Protein AF-A0ABD1CPT6-F1 (afdb_monomer_lite)

Secondary structure (DSSP, 8-state):
--HHHHHHHHHHHHHHHHHTT-PPPPHHHHHHHHHHHHHHHT--HHHHHHHHTT---S-HHHHHHHHHHHHHHTTTTSTTHHHHHHHHHHHHTT--HHHHTT-HHHHHHHHHHHHHHHHHHHT----

Structure (mmCIF, N/CA/C/O backbone):
data_AF-A0ABD1CPT6-F1
#
_entry.id   AF-A0ABD1CPT6-F1
#
loop_
_atom_site.group_PDB
_atom_site.id
_atom_site.type_symbol
_atom_site.label_atom_id
_atom_site.label_alt_id
_atom_site.label_comp_id
_atom_site.label_asym_id
_atom_site.label_entity_id
_atom_site.label_seq_id
_atom_site.pdbx_PDB_ins_code
_atom_site.Cartn_x
_atom_site.Cartn_y
_atom_site.Cartn_z
_atom_site.occupancy
_atom_site.B_iso_or_equiv
_atom_site.auth_seq_id
_atom_site.auth_comp_id
_atom_site.auth_asym_id
_atom_site.auth_atom_id
_atom_site.pdbx_PDB_model_num
ATOM 1 N N . MET A 1 1 ? 31.876 5.967 -45.429 1.00 48.44 1 MET A N 1
ATOM 2 C CA . MET A 1 1 ? 30.902 6.708 -44.589 1.00 48.44 1 MET A CA 1
ATOM 3 C C . MET A 1 1 ? 29.586 5.934 -44.368 1.00 48.44 1 MET A C 1
ATOM 5 O O . MET A 1 1 ? 28.523 6.530 -44.407 1.00 48.44 1 MET A O 1
ATOM 9 N N . LYS A 1 2 ? 29.618 4.608 -44.139 1.00 46.31 2 LYS A N 1
ATOM 10 C CA . LYS A 1 2 ? 28.403 3.795 -43.876 1.00 46.31 2 LYS A CA 1
ATOM 11 C C . LYS A 1 2 ? 28.421 3.089 -42.510 1.00 46.31 2 LYS A C 1
ATOM 13 O O . LYS A 1 2 ? 27.364 2.786 -41.977 1.00 46.31 2 LYS A O 1
ATOM 18 N N . CYS A 1 3 ? 29.596 2.922 -41.897 1.00 49.09 3 CYS A N 1
ATOM 19 C CA . CYS A 1 3 ? 29.731 2.283 -40.582 1.00 49.09 3 CYS A CA 1
ATOM 20 C C . CYS A 1 3 ? 29.282 3.178 -39.408 1.00 49.09 3 CYS A C 1
ATOM 22 O O . CYS A 1 3 ? 28.875 2.664 -38.373 1.00 49.09 3 CYS A O 1
ATOM 24 N N . TYR A 1 4 ? 29.292 4.506 -39.577 1.00 52.69 4 TYR A N 1
ATOM 25 C CA . TYR A 1 4 ? 28.920 5.455 -38.516 1.00 52.69 4 TYR A CA 1
ATOM 26 C C . TYR A 1 4 ? 27.413 5.488 -38.224 1.00 52.69 4 TYR A C 1
ATOM 28 O O . TYR A 1 4 ? 27.024 5.676 -37.076 1.00 52.69 4 TYR A O 1
ATOM 36 N N . ALA A 1 5 ? 26.563 5.252 -39.229 1.00 53.69 5 ALA A N 1
ATOM 37 C CA . ALA A 1 5 ? 25.109 5.248 -39.048 1.00 53.69 5 ALA A CA 1
ATOM 38 C C . ALA A 1 5 ? 24.634 4.054 -38.201 1.00 53.69 5 ALA A C 1
ATOM 40 O O . ALA A 1 5 ? 23.757 4.202 -37.357 1.00 53.69 5 ALA A O 1
ATOM 41 N N . ILE A 1 6 ? 25.261 2.886 -38.379 1.00 57.00 6 ILE A N 1
ATOM 42 C CA . ILE A 1 6 ? 24.948 1.678 -37.602 1.00 57.00 6 ILE A CA 1
ATOM 43 C C . ILE A 1 6 ? 25.435 1.840 -36.155 1.00 57.00 6 ILE A C 1
ATOM 45 O O . ILE A 1 6 ? 24.694 1.540 -35.225 1.00 57.00 6 ILE A O 1
ATOM 49 N N . ALA A 1 7 ? 26.636 2.392 -35.951 1.00 57.03 7 ALA A N 1
ATOM 50 C CA . ALA A 1 7 ? 27.164 2.657 -34.613 1.00 57.03 7 ALA A CA 1
ATOM 51 C C . ALA A 1 7 ? 26.307 3.666 -33.820 1.00 57.03 7 ALA A C 1
ATOM 53 O O . ALA A 1 7 ? 26.079 3.463 -32.631 1.00 57.03 7 ALA A O 1
ATOM 54 N N . LEU A 1 8 ? 25.777 4.709 -34.473 1.00 56.59 8 LEU A N 1
ATOM 55 C CA . LEU A 1 8 ? 24.884 5.694 -33.847 1.00 56.59 8 LEU A CA 1
ATOM 56 C C . LEU A 1 8 ? 23.516 5.112 -33.468 1.00 56.59 8 LEU A C 1
ATOM 58 O O . LEU A 1 8 ? 22.995 5.441 -32.406 1.00 56.59 8 LEU A O 1
ATOM 62 N N . LEU A 1 9 ? 22.951 4.223 -34.291 1.00 55.38 9 LEU A N 1
ATOM 63 C CA . LEU A 1 9 ? 21.685 3.547 -33.979 1.00 55.38 9 LEU A CA 1
ATOM 64 C C . LEU A 1 9 ? 21.826 2.566 -32.808 1.00 55.38 9 LEU A C 1
ATOM 66 O O . LEU A 1 9 ? 20.918 2.464 -31.986 1.00 55.38 9 LEU A O 1
ATOM 70 N N . ILE A 1 10 ? 22.977 1.895 -32.698 1.00 58.25 10 ILE A N 1
ATOM 71 C CA . ILE A 1 10 ? 23.298 1.027 -31.557 1.00 58.25 10 ILE A CA 1
ATOM 72 C C . ILE A 1 10 ? 23.523 1.865 -30.289 1.00 58.25 10 ILE A C 1
ATOM 74 O O . ILE A 1 10 ? 23.055 1.499 -29.216 1.00 58.25 10 ILE A O 1
ATOM 78 N N . PHE A 1 11 ? 24.178 3.025 -30.389 1.00 54.88 11 PHE A N 1
ATOM 79 C CA . PHE A 1 11 ? 24.337 3.920 -29.239 1.00 54.88 11 PHE A CA 1
ATOM 80 C C . PHE A 1 11 ? 23.000 4.515 -28.772 1.00 54.88 11 PHE A C 1
ATOM 82 O O . PHE A 1 11 ? 22.747 4.578 -27.571 1.00 54.88 11 PHE A O 1
ATOM 89 N N . ALA A 1 12 ? 22.114 4.897 -29.696 1.00 55.59 12 ALA A N 1
ATOM 90 C CA . ALA A 1 12 ? 20.792 5.428 -29.363 1.00 55.59 12 ALA A CA 1
ATOM 91 C C . ALA A 1 12 ? 19.901 4.389 -28.660 1.00 55.59 12 ALA A C 1
ATOM 93 O O . ALA A 1 12 ? 19.218 4.729 -27.694 1.00 55.59 12 ALA A O 1
ATOM 94 N N . SER A 1 13 ? 19.947 3.119 -29.077 1.00 52.38 13 SER A N 1
ATOM 95 C CA . SER A 1 13 ? 19.185 2.051 -28.417 1.00 52.38 13 SER A CA 1
ATOM 96 C C . SER A 1 13 ? 19.725 1.713 -27.022 1.00 52.38 13 SER A C 1
ATOM 98 O O . SER A 1 13 ? 18.934 1.478 -26.108 1.00 52.38 13 SER A O 1
ATOM 100 N N . ILE A 1 14 ? 21.045 1.783 -26.811 1.00 53.47 14 ILE A N 1
ATOM 101 C CA . ILE A 1 14 ? 21.664 1.619 -25.483 1.00 53.47 14 ILE A CA 1
ATOM 102 C C . ILE A 1 14 ? 21.277 2.774 -24.538 1.00 53.47 14 ILE A C 1
ATOM 104 O O . ILE A 1 14 ? 21.013 2.549 -23.353 1.00 53.47 14 ILE A O 1
ATOM 108 N N . ILE A 1 15 ? 21.168 4.006 -25.048 1.00 51.47 15 ILE A N 1
ATOM 109 C CA . ILE A 1 15 ? 20.715 5.163 -24.257 1.00 51.47 15 ILE A CA 1
ATOM 110 C C . ILE A 1 15 ? 19.239 4.998 -23.853 1.00 51.47 15 ILE A C 1
ATOM 112 O O . ILE A 1 15 ? 18.888 5.245 -22.700 1.00 51.47 15 ILE A O 1
ATOM 116 N N . SER A 1 16 ? 18.376 4.495 -24.743 1.00 48.72 16 SER A N 1
ATOM 117 C CA . SER A 1 16 ? 16.974 4.199 -24.400 1.00 48.72 16 SER A CA 1
ATOM 118 C C . SER A 1 16 ? 16.822 3.086 -23.354 1.00 48.72 16 SER A C 1
ATOM 120 O O . SER A 1 16 ? 15.920 3.157 -22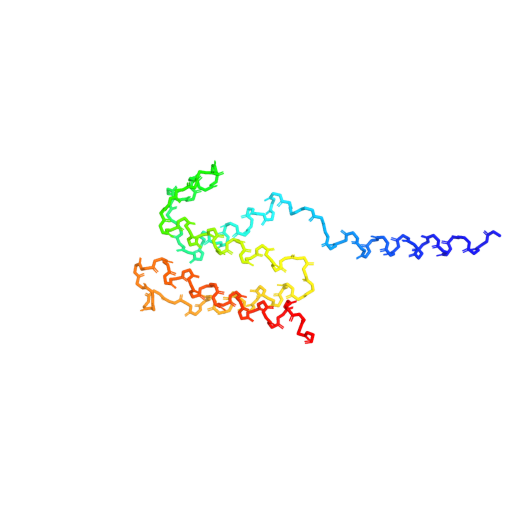.522 1.00 48.72 16 SER A O 1
ATOM 122 N N . LEU A 1 17 ? 17.712 2.088 -23.349 1.00 45.12 17 LEU A N 1
ATOM 123 C CA . LEU A 1 17 ? 17.704 0.986 -22.374 1.00 45.12 17 LEU A CA 1
ATOM 124 C C . LEU A 1 17 ? 18.209 1.392 -20.981 1.00 45.12 17 LEU A C 1
ATOM 126 O O . LEU A 1 17 ? 17.804 0.798 -19.986 1.00 45.12 17 LEU A O 1
ATOM 130 N N . THR A 1 18 ? 19.064 2.412 -20.889 1.00 47.12 18 THR A N 1
ATOM 131 C CA . THR A 1 18 ? 19.644 2.867 -19.612 1.00 47.12 18 THR A CA 1
ATOM 132 C C . THR A 1 18 ? 18.860 4.008 -18.956 1.00 47.12 18 THR A C 1
ATOM 134 O O . THR A 1 18 ? 18.856 4.103 -17.730 1.00 47.12 18 THR A O 1
ATOM 137 N N . LEU A 1 19 ? 18.125 4.828 -19.722 1.00 41.97 19 LEU A N 1
ATOM 138 C CA . LEU A 1 19 ? 17.278 5.898 -19.164 1.00 41.97 19 LEU A CA 1
ATOM 139 C C . LEU A 1 19 ? 15.920 5.423 -18.621 1.00 41.97 19 LEU A C 1
ATOM 141 O O . LEU A 1 19 ? 15.289 6.148 -17.854 1.00 41.97 19 LEU A O 1
ATOM 145 N N . GLY A 1 20 ? 15.460 4.221 -18.982 1.00 44.12 20 GLY A N 1
ATOM 146 C CA . GLY A 1 20 ? 14.189 3.675 -18.485 1.00 44.12 20 GLY A CA 1
ATOM 147 C C . GLY A 1 20 ? 14.198 3.303 -16.995 1.00 44.12 20 GLY A C 1
ATOM 148 O O . GLY A 1 20 ? 13.137 3.165 -16.393 1.00 44.12 20 GLY A O 1
ATOM 149 N N . ALA A 1 21 ? 15.380 3.169 -16.385 1.00 45.25 21 ALA A N 1
ATOM 150 C CA . ALA A 1 21 ? 15.542 2.636 -15.032 1.00 45.25 21 ALA A CA 1
ATOM 151 C C . ALA A 1 21 ? 15.583 3.699 -13.913 1.00 45.25 21 ALA A C 1
ATOM 153 O O . ALA A 1 21 ? 15.652 3.334 -12.740 1.00 45.25 21 ALA A O 1
ATOM 154 N N . SER A 1 22 ? 15.569 4.999 -14.232 1.00 48.25 22 SER A N 1
ATOM 155 C CA . SER A 1 22 ? 15.878 6.041 -13.234 1.00 48.25 22 SER A CA 1
ATOM 156 C C . SER A 1 22 ? 15.131 7.368 -13.385 1.00 48.25 22 SER A C 1
ATOM 158 O O . SER A 1 22 ? 15.496 8.341 -12.722 1.00 48.25 22 SER A O 1
ATOM 160 N N . LEU A 1 23 ? 14.072 7.443 -14.201 1.00 45.81 23 LEU A N 1
ATOM 161 C CA . LEU A 1 23 ? 13.257 8.659 -14.241 1.00 45.81 23 LEU A CA 1
ATOM 162 C C . LEU A 1 23 ? 12.631 8.922 -12.857 1.00 45.81 23 LEU A C 1
ATOM 164 O O . LEU A 1 23 ? 12.049 8.001 -12.271 1.00 45.81 23 LEU A O 1
ATOM 168 N N . PRO A 1 24 ? 12.734 10.157 -12.321 1.00 53.91 24 PRO A N 1
ATOM 169 C CA . PRO A 1 24 ? 12.037 10.519 -11.099 1.00 53.91 24 PRO A CA 1
ATOM 170 C C . PRO A 1 24 ? 10.548 10.229 -11.282 1.00 53.91 24 PRO A C 1
ATOM 172 O O . PRO A 1 24 ? 9.953 10.556 -12.310 1.00 53.91 24 PRO A O 1
ATOM 175 N N . ARG A 1 25 ? 9.971 9.549 -10.290 1.00 62.97 25 ARG A N 1
ATOM 176 C CA . ARG A 1 25 ? 8.573 9.122 -10.297 1.00 62.97 25 ARG A CA 1
ATOM 177 C C . ARG A 1 25 ? 7.671 10.319 -10.613 1.00 62.97 25 ARG A C 1
ATOM 179 O O . ARG A 1 25 ? 7.815 11.366 -9.986 1.00 62.97 25 ARG A O 1
ATOM 186 N N . SER A 1 26 ? 6.747 10.160 -11.559 1.00 65.75 26 SER A N 1
ATOM 187 C CA . SER A 1 26 ? 5.799 11.231 -11.877 1.00 65.75 26 SER A CA 1
ATOM 188 C C . SER A 1 26 ? 4.818 11.444 -10.717 1.00 65.75 26 SER A C 1
ATOM 190 O O . SER A 1 26 ? 4.529 10.514 -9.960 1.00 65.75 26 SER A O 1
ATOM 192 N N . GLU A 1 27 ? 4.282 12.656 -10.566 1.00 66.25 27 GLU A N 1
ATOM 193 C CA . GLU A 1 27 ? 3.215 12.938 -9.587 1.00 66.25 27 GLU A CA 1
ATOM 194 C C . GLU A 1 27 ? 2.013 11.989 -9.783 1.00 66.25 27 GLU A C 1
ATOM 196 O O . GLU A 1 27 ? 1.501 11.422 -8.817 1.00 66.25 27 GLU A O 1
ATOM 201 N N . ASP A 1 28 ? 1.659 11.674 -11.033 1.00 71.88 28 ASP A N 1
ATOM 202 C CA . ASP A 1 28 ? 0.604 10.707 -11.376 1.00 71.88 28 ASP A CA 1
ATOM 203 C C . ASP A 1 28 ? 0.843 9.308 -10.787 1.00 71.88 28 ASP A C 1
ATOM 205 O O . ASP A 1 28 ? -0.097 8.578 -10.453 1.00 71.88 28 ASP A O 1
ATOM 209 N N . ASP A 1 29 ? 2.104 8.907 -10.641 1.00 66.06 29 ASP A N 1
ATOM 210 C CA . ASP A 1 29 ? 2.458 7.606 -10.087 1.00 66.06 29 ASP A CA 1
ATOM 211 C C . ASP A 1 29 ? 2.315 7.557 -8.569 1.00 66.06 29 ASP A C 1
ATOM 213 O O . ASP A 1 29 ? 1.955 6.508 -8.028 1.00 66.06 29 ASP A O 1
ATOM 217 N N . TRP A 1 30 ? 2.594 8.667 -7.886 1.00 68.00 30 TRP A N 1
ATOM 218 C CA . TRP A 1 30 ? 2.335 8.800 -6.455 1.00 68.00 30 TRP A CA 1
ATOM 219 C C . TRP A 1 30 ? 0.838 8.833 -6.175 1.00 68.00 30 TRP A C 1
ATOM 221 O O . TRP A 1 30 ? 0.382 8.122 -5.282 1.00 68.00 30 TRP A O 1
ATOM 231 N N . VAL A 1 31 ? 0.058 9.538 -7.000 1.00 78.44 31 VAL A N 1
ATOM 232 C CA . VAL 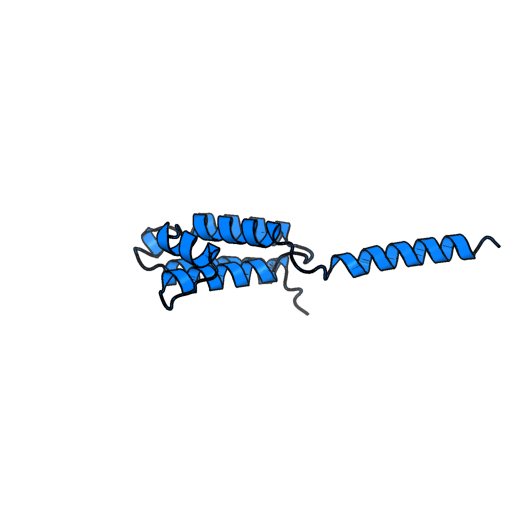A 1 31 ? -1.411 9.554 -6.913 1.00 78.44 31 VAL A CA 1
ATOM 233 C C . VAL A 1 31 ? -1.992 8.141 -7.028 1.00 78.44 31 VAL A C 1
ATOM 235 O O . VAL A 1 31 ? -2.877 7.772 -6.253 1.00 78.44 31 VAL A O 1
ATOM 238 N N . LYS A 1 32 ? -1.481 7.316 -7.952 1.00 75.75 32 LYS A N 1
ATOM 239 C CA . LYS A 1 32 ? -1.938 5.924 -8.121 1.00 75.75 32 LYS A CA 1
ATOM 240 C C . LYS A 1 32 ? -1.610 5.048 -6.913 1.00 75.75 32 LYS A C 1
ATOM 242 O O . LYS A 1 32 ? -2.507 4.369 -6.419 1.00 75.75 32 LYS A O 1
ATOM 247 N N . ILE A 1 33 ? -0.366 5.070 -6.420 1.00 74.44 33 ILE A N 1
ATOM 248 C CA . ILE A 1 33 ? 0.001 4.305 -5.213 1.00 74.44 33 ILE A CA 1
ATOM 249 C C . ILE A 1 33 ? -0.864 4.734 -4.038 1.00 74.44 33 ILE A C 1
ATOM 251 O O . ILE A 1 33 ? -1.450 3.886 -3.369 1.00 74.44 33 ILE A O 1
ATOM 255 N N . ARG A 1 34 ? -0.939 6.042 -3.798 1.00 81.38 34 ARG A N 1
ATOM 256 C CA . ARG A 1 34 ? -1.647 6.620 -2.664 1.00 81.38 34 ARG A CA 1
ATOM 257 C C . ARG A 1 34 ? -3.118 6.232 -2.685 1.00 81.38 34 ARG A C 1
ATOM 259 O O . ARG A 1 34 ? -3.629 5.717 -1.697 1.00 81.38 34 ARG A O 1
ATOM 266 N N . ARG A 1 35 ? -3.778 6.338 -3.843 1.00 82.12 35 ARG A N 1
ATOM 267 C CA . ARG A 1 35 ? -5.171 5.895 -4.017 1.00 82.12 35 ARG A CA 1
ATOM 268 C C . ARG A 1 35 ? -5.346 4.401 -3.728 1.00 82.12 35 ARG A C 1
ATOM 270 O O . ARG A 1 35 ? -6.309 4.021 -3.063 1.00 82.12 35 ARG A O 1
ATOM 277 N N . THR A 1 36 ? -4.422 3.557 -4.182 1.00 75.94 36 THR A N 1
ATOM 278 C CA . THR A 1 36 ? -4.433 2.122 -3.864 1.00 75.94 36 THR A CA 1
ATOM 279 C C . THR A 1 36 ? -4.282 1.880 -2.360 1.00 75.94 36 THR A C 1
ATOM 281 O O . THR A 1 36 ? -5.044 1.099 -1.789 1.00 75.94 36 THR A O 1
ATOM 284 N N . CYS A 1 37 ? -3.365 2.589 -1.697 1.00 80.12 37 CYS A N 1
ATOM 285 C CA . CYS A 1 37 ? -3.150 2.468 -0.257 1.00 80.12 37 CYS A CA 1
ATOM 286 C C . CYS A 1 37 ? -4.364 2.958 0.548 1.00 80.12 37 CYS A C 1
ATOM 288 O O . CYS A 1 37 ? -4.791 2.259 1.465 1.00 80.12 37 CYS A O 1
ATOM 290 N N . TYR A 1 38 ? -4.997 4.071 0.158 1.00 85.12 38 TYR A N 1
ATOM 291 C CA . TYR A 1 38 ? -6.244 4.559 0.761 1.00 85.12 38 TYR A CA 1
ATOM 292 C C . TYR A 1 38 ? -7.358 3.515 0.730 1.00 85.12 38 TYR A C 1
ATOM 294 O O . TYR A 1 38 ? -8.021 3.282 1.742 1.00 85.12 38 TYR A O 1
ATOM 302 N N . ASN A 1 39 ? -7.558 2.874 -0.421 1.00 81.19 39 ASN A N 1
ATOM 303 C CA . ASN A 1 39 ? -8.612 1.881 -0.593 1.00 81.19 39 ASN A CA 1
ATOM 304 C C . ASN A 1 39 ? -8.330 0.618 0.224 1.00 81.19 39 ASN A C 1
ATOM 306 O O . ASN A 1 39 ? -9.216 0.123 0.921 1.00 81.19 39 ASN A O 1
ATOM 310 N N . LEU A 1 40 ? -7.091 0.125 0.175 1.00 68.81 40 LEU A N 1
ATOM 311 C CA . LEU A 1 40 ? -6.706 -1.106 0.860 1.00 68.81 40 LEU A CA 1
ATOM 312 C C . LEU A 1 40 ? -6.704 -0.930 2.375 1.00 68.81 40 LEU A C 1
ATOM 314 O O . LEU A 1 40 ? -7.267 -1.764 3.080 1.00 68.81 40 LEU A O 1
ATOM 318 N N . LEU A 1 41 ? -6.161 0.176 2.890 1.00 76.00 41 LEU A N 1
ATOM 319 C CA . LEU A 1 41 ? -6.167 0.467 4.324 1.00 76.00 41 LEU A CA 1
ATOM 320 C C . LEU A 1 41 ? -7.536 0.919 4.831 1.00 76.00 41 LEU A C 1
ATOM 322 O O . LEU A 1 41 ? -7.798 0.750 6.018 1.00 76.00 41 LEU A O 1
ATOM 326 N N . ARG A 1 42 ? -8.450 1.323 3.937 1.00 80.38 42 ARG A N 1
ATOM 327 C CA . ARG A 1 42 ? -9.703 2.018 4.273 1.00 80.38 42 ARG A CA 1
ATOM 328 C C . ARG A 1 42 ? -9.422 3.294 5.066 1.00 80.38 42 ARG A C 1
ATOM 330 O O . ARG A 1 42 ? -10.089 3.552 6.057 1.00 80.38 42 ARG A O 1
ATOM 337 N N . ALA A 1 43 ? -8.445 4.069 4.593 1.00 81.50 43 ALA A N 1
ATOM 338 C CA . ALA A 1 43 ? -8.026 5.289 5.268 1.00 81.50 43 ALA A CA 1
ATOM 339 C C . ALA A 1 43 ? -9.220 6.240 5.462 1.00 81.50 43 ALA A C 1
ATOM 341 O O . ALA A 1 43 ? -10.011 6.403 4.519 1.00 81.50 43 ALA A O 1
ATOM 342 N N . SER A 1 44 ? -9.340 6.856 6.633 1.00 87.06 44 SER A N 1
ATOM 343 C CA . SER A 1 44 ? -10.368 7.848 6.953 1.00 87.06 44 SER A CA 1
ATOM 344 C C . SER A 1 44 ? -10.285 9.073 6.027 1.00 87.06 44 SER A C 1
ATOM 346 O O . SER A 1 44 ? -9.199 9.410 5.540 1.00 87.06 44 SER A O 1
ATOM 348 N N . PRO A 1 45 ? -11.410 9.753 5.725 1.00 88.44 45 PRO A N 1
ATOM 349 C CA . PRO A 1 45 ? -11.390 10.979 4.930 1.00 88.44 45 PRO A CA 1
ATOM 350 C C . PRO A 1 45 ? -10.454 12.039 5.515 1.00 88.44 45 PRO A C 1
ATOM 352 O O . PRO A 1 45 ? -9.738 12.686 4.752 1.00 88.44 45 PRO A O 1
ATOM 355 N N . GLU A 1 46 ? -10.397 12.167 6.847 1.00 88.12 46 GLU A N 1
ATOM 356 C CA . GLU A 1 46 ? -9.517 13.137 7.496 1.00 88.12 46 GLU A CA 1
ATOM 357 C C . GLU A 1 46 ? -8.033 12.815 7.263 1.00 88.12 46 GLU A C 1
ATOM 359 O O . GLU A 1 46 ? -7.261 13.721 6.945 1.00 88.12 46 GLU A O 1
ATOM 364 N N . VAL A 1 47 ? -7.619 11.544 7.364 1.00 86.25 47 VAL A N 1
ATOM 365 C CA . VAL A 1 47 ? -6.228 11.143 7.073 1.00 86.25 47 VAL A CA 1
ATOM 366 C C . VAL A 1 47 ? -5.890 11.347 5.599 1.00 86.25 47 VAL A C 1
ATOM 368 O O . VAL A 1 47 ? -4.815 11.861 5.291 1.00 86.25 47 VAL A O 1
ATOM 371 N N . ARG A 1 48 ? -6.808 11.016 4.679 1.00 88.69 48 ARG A N 1
ATOM 372 C CA . ARG A 1 48 ? -6.603 11.248 3.236 1.00 88.69 48 ARG A CA 1
ATOM 373 C C . ARG A 1 48 ? -6.349 12.721 2.938 1.00 88.69 48 ARG A C 1
ATOM 375 O O . ARG A 1 48 ? -5.384 13.062 2.262 1.00 88.69 48 ARG A O 1
ATOM 382 N N . GLU A 1 49 ? -7.198 13.596 3.468 1.00 89.12 49 GLU A N 1
ATOM 383 C CA . GLU A 1 49 ? -7.099 15.034 3.236 1.00 89.12 49 GLU A CA 1
ATOM 384 C C . GLU A 1 49 ? -5.801 15.616 3.819 1.00 89.12 49 GLU A C 1
ATOM 386 O O . GLU A 1 49 ? -5.133 16.429 3.175 1.00 89.12 49 GLU A O 1
ATOM 391 N N . ARG A 1 50 ? -5.403 15.180 5.023 1.00 85.94 50 ARG A N 1
ATOM 392 C CA . ARG A 1 50 ? -4.134 15.594 5.643 1.00 85.94 50 ARG A CA 1
ATOM 393 C C . ARG A 1 50 ? -2.925 15.147 4.821 1.00 85.94 50 ARG A C 1
ATOM 395 O O . ARG A 1 50 ? -2.072 15.976 4.495 1.00 85.94 50 ARG A O 1
ATOM 402 N N . VAL A 1 51 ? -2.878 13.881 4.412 1.00 83.00 51 VAL A N 1
ATOM 403 C CA . VAL A 1 51 ? -1.767 13.335 3.618 1.00 83.00 51 VAL A CA 1
ATOM 404 C C . VAL A 1 51 ? -1.697 13.950 2.220 1.00 83.00 51 VAL A C 1
ATOM 406 O O . VAL A 1 51 ? -0.602 14.260 1.748 1.00 83.00 51 VAL A O 1
ATOM 409 N N . ASP A 1 52 ? -2.833 14.237 1.580 1.00 83.56 52 ASP A N 1
ATOM 410 C CA . ASP A 1 52 ? -2.861 14.959 0.301 1.00 83.56 52 ASP A CA 1
ATOM 411 C C . ASP A 1 52 ? -2.296 16.383 0.429 1.00 83.56 52 ASP A C 1
ATOM 413 O O . ASP A 1 52 ? -1.609 16.863 -0.477 1.00 83.56 52 ASP A O 1
ATOM 417 N N . ARG A 1 53 ? -2.478 17.021 1.593 1.00 85.69 53 ARG A N 1
ATOM 418 C CA . ARG A 1 53 ? -1.829 18.291 1.962 1.00 85.69 53 ARG A CA 1
ATOM 419 C C . ARG A 1 53 ? -0.379 18.148 2.436 1.00 85.69 53 ARG A C 1
ATOM 421 O O . ARG A 1 53 ? 0.224 19.152 2.812 1.00 85.69 53 ARG A O 1
ATOM 428 N N . LYS A 1 54 ? 0.196 16.940 2.421 1.00 80.81 54 LYS A N 1
ATOM 429 C CA . LYS A 1 54 ? 1.533 16.623 2.964 1.00 80.81 54 LYS A CA 1
ATOM 430 C C . LYS A 1 54 ? 1.668 16.967 4.457 1.00 80.81 54 LYS A C 1
ATOM 432 O O . LYS A 1 54 ? 2.759 17.281 4.927 1.00 80.81 54 LYS A O 1
ATOM 437 N N . GLN A 1 55 ? 0.557 16.927 5.190 1.00 82.56 55 GLN A N 1
ATOM 438 C CA . GLN A 1 55 ? 0.505 17.112 6.636 1.00 82.56 55 GLN A CA 1
ATOM 439 C C . GLN A 1 55 ? 0.461 15.732 7.285 1.00 82.56 55 GLN A C 1
ATOM 441 O O . GLN A 1 55 ? -0.568 15.063 7.263 1.00 82.56 55 GLN A O 1
ATOM 446 N N . TYR A 1 56 ? 1.597 15.301 7.821 1.00 79.62 56 TYR A N 1
ATOM 447 C CA . TYR A 1 56 ? 1.730 14.008 8.484 1.00 79.62 56 TYR A CA 1
ATOM 448 C C . TYR A 1 56 ? 1.699 14.223 9.995 1.00 79.62 56 TYR A C 1
ATOM 450 O O . TYR A 1 56 ? 2.477 15.019 10.520 1.00 79.62 56 TYR A O 1
ATOM 458 N N . ASP A 1 57 ? 0.783 13.543 10.670 1.00 80.25 57 ASP A N 1
ATOM 459 C CA . ASP A 1 57 ? 0.731 13.448 12.125 1.00 80.25 57 ASP A CA 1
ATOM 460 C C . ASP A 1 57 ? 1.329 12.113 12.596 1.00 80.25 57 ASP A C 1
ATOM 462 O O . ASP A 1 57 ? 1.672 11.244 11.792 1.00 80.25 57 ASP A O 1
ATOM 466 N N . ASP A 1 58 ? 1.471 11.971 13.912 1.00 80.56 58 ASP A N 1
ATOM 467 C CA . ASP A 1 58 ? 2.005 10.766 14.563 1.00 80.56 58 ASP A CA 1
ATOM 468 C C . ASP A 1 58 ? 0.906 9.709 14.802 1.00 80.56 58 ASP A C 1
ATOM 470 O O . ASP A 1 58 ? 1.050 8.801 15.622 1.00 80.56 58 ASP A O 1
ATOM 474 N N . GLU A 1 59 ? -0.231 9.834 14.105 1.00 80.62 59 GLU A N 1
ATOM 475 C CA . GLU A 1 59 ? -1.347 8.907 14.252 1.00 80.62 59 GLU A CA 1
ATOM 476 C C . GLU A 1 59 ? -0.982 7.535 13.659 1.00 80.62 59 GLU A C 1
ATOM 478 O O . GLU A 1 59 ? -0.387 7.447 12.573 1.00 80.62 59 GLU A O 1
ATOM 483 N N . PRO A 1 60 ? -1.390 6.429 14.308 1.00 78.94 60 PRO A N 1
ATOM 484 C CA . PRO A 1 60 ? -1.124 5.080 13.818 1.00 78.94 60 PRO A CA 1
ATOM 485 C C . PRO A 1 60 ? -1.562 4.866 12.363 1.00 78.94 60 PRO A C 1
ATOM 487 O O . PRO A 1 60 ? -0.859 4.217 11.588 1.00 78.94 60 PRO A O 1
ATOM 490 N N . GLU A 1 61 ? -2.698 5.445 11.969 1.00 80.88 61 GLU A N 1
ATOM 491 C CA . GLU A 1 61 ? -3.242 5.344 10.614 1.00 80.88 61 GLU A CA 1
ATOM 492 C C . GLU A 1 61 ? -2.320 6.001 9.566 1.00 80.88 61 GLU A C 1
ATOM 494 O O . GLU A 1 61 ? -2.052 5.410 8.512 1.00 80.88 61 GLU A O 1
ATOM 499 N N . THR A 1 62 ? -1.746 7.164 9.884 1.00 80.62 62 THR A N 1
ATOM 500 C CA . THR A 1 62 ? -0.791 7.880 9.025 1.00 80.62 62 THR A CA 1
ATOM 501 C C . THR A 1 62 ? 0.504 7.090 8.862 1.00 80.62 62 THR A C 1
ATOM 503 O O . THR A 1 62 ? 0.966 6.877 7.739 1.00 80.62 62 THR A O 1
ATOM 506 N N . HIS A 1 63 ? 1.058 6.542 9.947 1.00 77.44 63 HIS A N 1
ATOM 507 C CA . HIS A 1 63 ? 2.238 5.671 9.871 1.00 77.44 63 HIS A CA 1
ATOM 508 C C . HIS A 1 63 ? 2.023 4.449 8.979 1.00 77.44 63 HIS A C 1
ATOM 510 O O . HIS A 1 63 ? 2.896 4.058 8.195 1.00 77.44 63 HIS A O 1
ATOM 516 N N . CYS A 1 64 ? 0.848 3.842 9.100 1.00 77.44 64 CYS A N 1
ATOM 517 C CA . CYS A 1 64 ? 0.459 2.668 8.340 1.00 77.44 64 CYS A CA 1
ATOM 518 C C . CYS A 1 64 ? 0.395 2.933 6.841 1.00 77.44 64 CYS A C 1
ATOM 520 O O . CYS A 1 64 ? 0.865 2.109 6.049 1.00 77.44 64 CYS A O 1
ATOM 522 N N . LEU A 1 65 ? -0.171 4.079 6.474 1.00 80.69 65 LEU A N 1
ATOM 523 C CA . LEU A 1 65 ? -0.297 4.534 5.102 1.00 80.69 65 LEU A CA 1
ATOM 524 C C . LEU A 1 65 ? 1.072 4.822 4.480 1.00 80.69 65 LEU A C 1
ATOM 526 O O . LEU A 1 65 ? 1.403 4.248 3.442 1.00 80.69 65 LEU A O 1
ATOM 530 N N . ILE A 1 66 ? 1.914 5.606 5.157 1.00 78.75 66 ILE A N 1
ATOM 531 C CA . ILE A 1 66 ? 3.249 5.967 4.658 1.00 78.75 66 ILE A CA 1
ATOM 532 C C . ILE A 1 66 ? 4.137 4.735 4.473 1.00 78.75 66 ILE A C 1
ATOM 534 O O . ILE A 1 66 ? 4.839 4.616 3.466 1.00 78.75 66 ILE A O 1
ATOM 538 N N . ARG A 1 67 ? 4.073 3.767 5.396 1.00 79.12 67 ARG A N 1
ATOM 539 C CA . ARG A 1 67 ? 4.825 2.509 5.277 1.00 79.12 67 ARG A CA 1
ATOM 540 C C . ARG A 1 67 ? 4.411 1.706 4.041 1.00 79.12 67 ARG A C 1
ATOM 542 O O . ARG A 1 67 ? 5.268 1.130 3.369 1.00 79.12 67 ARG A O 1
ATOM 549 N N . MET A 1 68 ? 3.117 1.667 3.734 1.00 77.00 68 MET A N 1
ATOM 550 C CA . MET A 1 68 ? 2.604 0.970 2.558 1.00 77.00 68 MET A CA 1
ATOM 551 C C . MET A 1 68 ? 3.004 1.680 1.257 1.00 77.00 68 MET A C 1
ATOM 553 O O . MET A 1 68 ? 3.483 1.021 0.329 1.00 77.00 68 MET A O 1
ATOM 557 N N . GLU A 1 69 ? 2.878 3.010 1.207 1.00 79.31 69 GLU A N 1
ATOM 558 C CA . GLU A 1 69 ? 3.290 3.814 0.051 1.00 79.31 69 GLU A CA 1
ATOM 559 C C . GLU A 1 69 ? 4.784 3.651 -0.242 1.00 79.31 69 GLU A C 1
ATOM 561 O O . GLU A 1 69 ? 5.168 3.427 -1.391 1.00 79.31 69 GLU A O 1
ATOM 566 N N . ALA A 1 70 ? 5.623 3.671 0.798 1.00 73.06 70 ALA A N 1
ATOM 567 C CA . ALA A 1 70 ? 7.059 3.448 0.677 1.00 73.06 70 ALA A CA 1
ATOM 568 C C . ALA A 1 70 ? 7.385 2.051 0.120 1.00 73.06 70 ALA A C 1
ATOM 570 O O . ALA A 1 70 ? 8.229 1.919 -0.767 1.00 73.06 70 ALA A O 1
ATOM 571 N N . ALA A 1 71 ? 6.691 1.002 0.577 1.00 70.38 71 ALA A N 1
ATOM 572 C CA . ALA A 1 71 ? 6.903 -0.356 0.077 1.00 70.38 71 ALA A CA 1
ATOM 573 C C . ALA A 1 71 ? 6.508 -0.500 -1.406 1.00 70.38 71 ALA A C 1
ATOM 575 O O . ALA A 1 71 ? 7.261 -1.073 -2.194 1.00 70.38 71 ALA A O 1
ATOM 576 N N . ALA A 1 72 ? 5.363 0.063 -1.806 1.00 68.44 72 ALA A N 1
ATOM 577 C CA . ALA A 1 72 ? 4.919 0.078 -3.201 1.00 68.44 72 ALA A CA 1
ATOM 578 C C . ALA A 1 72 ? 5.826 0.946 -4.092 1.00 68.44 72 ALA A C 1
ATOM 580 O O . ALA A 1 72 ? 6.016 0.666 -5.282 1.00 68.44 72 ALA A O 1
ATOM 581 N N . ALA A 1 73 ? 6.427 1.993 -3.521 1.00 69.19 73 ALA A N 1
ATOM 582 C CA . ALA A 1 73 ? 7.358 2.842 -4.240 1.00 69.19 73 ALA A CA 1
ATOM 583 C C . ALA A 1 73 ? 8.618 2.079 -4.679 1.00 69.19 73 ALA A C 1
ATOM 585 O O . ALA A 1 73 ? 9.038 2.252 -5.824 1.00 69.19 73 ALA A O 1
ATOM 586 N N . LEU A 1 74 ? 9.151 1.191 -3.829 1.00 67.81 74 LEU A N 1
ATOM 587 C CA . LEU A 1 74 ? 10.387 0.421 -4.056 1.00 67.81 74 LEU A CA 1
ATOM 588 C C . LEU A 1 74 ? 10.307 -0.642 -5.167 1.00 67.81 74 LEU A C 1
ATOM 590 O O . LEU A 1 74 ? 11.345 -1.153 -5.604 1.00 67.81 74 LEU A O 1
ATOM 594 N N . ALA A 1 75 ? 9.101 -1.019 -5.593 1.00 64.75 75 ALA A N 1
ATOM 595 C CA . ALA A 1 75 ? 8.893 -2.080 -6.577 1.00 64.75 75 ALA A CA 1
ATOM 596 C C . ALA A 1 75 ? 8.753 -1.567 -8.022 1.00 64.75 75 ALA A C 1
ATOM 598 O O . ALA A 1 75 ? 9.065 -2.296 -8.960 1.00 64.75 75 ALA A O 1
ATOM 599 N N . LYS A 1 76 ? 8.284 -0.329 -8.226 1.00 63.84 76 LYS A N 1
ATOM 600 C CA . LYS A 1 76 ? 7.946 0.190 -9.563 1.00 63.84 76 LYS A CA 1
ATOM 601 C C . LYS A 1 76 ? 9.187 0.509 -10.401 1.00 63.84 76 LYS A C 1
ATOM 603 O O . LYS A 1 76 ? 10.144 1.078 -9.890 1.00 63.84 76 LYS A O 1
ATOM 608 N N . GLY A 1 77 ? 9.127 0.191 -11.697 1.00 62.84 77 GLY A N 1
ATOM 609 C CA . GLY A 1 77 ? 10.215 0.424 -12.658 1.00 62.84 77 GLY A CA 1
ATOM 610 C C . GLY A 1 77 ? 11.272 -0.681 -12.671 1.00 62.84 77 GLY A C 1
ATOM 611 O O . GLY A 1 77 ? 12.227 -0.608 -13.435 1.00 62.84 77 GLY A O 1
ATOM 612 N N . LYS A 1 78 ? 11.095 -1.711 -11.841 1.00 67.75 78 LYS A N 1
ATOM 613 C CA . LYS A 1 78 ? 11.917 -2.916 -11.857 1.00 67.75 78 LYS A CA 1
ATOM 614 C C . LYS A 1 78 ? 11.259 -3.979 -12.733 1.00 67.75 78 LYS A C 1
ATOM 616 O O . LYS A 1 78 ? 10.031 -4.095 -12.742 1.00 67.75 78 LYS A O 1
ATOM 621 N N . ASP A 1 79 ? 12.079 -4.763 -13.427 1.00 74.00 79 ASP A N 1
ATOM 622 C CA . ASP A 1 79 ? 11.625 -5.996 -14.076 1.00 74.00 79 ASP A CA 1
ATOM 623 C C . ASP A 1 79 ? 10.852 -6.844 -13.056 1.00 74.00 79 ASP A C 1
ATOM 625 O O . ASP A 1 79 ? 11.307 -7.000 -11.920 1.00 74.00 79 ASP A O 1
ATOM 629 N N . GLY A 1 80 ? 9.688 -7.368 -13.448 1.00 75.69 80 GLY A N 1
ATOM 630 C CA . GLY A 1 80 ? 8.823 -8.154 -12.564 1.00 75.69 80 GLY A CA 1
ATOM 631 C C . GLY A 1 80 ? 7.780 -7.349 -11.774 1.00 75.69 80 GLY A C 1
ATOM 632 O O . GLY A 1 80 ? 7.146 -7.887 -10.865 1.00 75.69 80 GLY A O 1
ATOM 633 N N . PHE A 1 81 ? 7.606 -6.050 -12.062 1.00 77.12 81 PHE A N 1
ATOM 634 C CA . PHE A 1 81 ? 6.639 -5.201 -11.351 1.00 77.12 81 PHE A CA 1
ATOM 635 C C . PHE A 1 81 ? 5.182 -5.643 -11.511 1.00 77.12 81 PHE A C 1
ATOM 637 O O . PHE A 1 81 ? 4.431 -5.593 -10.538 1.00 77.12 81 PHE A O 1
ATOM 644 N N . GLU A 1 82 ? 4.763 -6.072 -12.700 1.00 77.12 82 GLU A N 1
ATOM 645 C CA . GLU A 1 82 ? 3.375 -6.499 -12.907 1.00 77.12 82 GLU A CA 1
ATOM 646 C C . GLU A 1 82 ? 3.078 -7.803 -12.155 1.00 77.12 82 GLU A C 1
ATOM 648 O O . GLU A 1 82 ? 2.025 -7.940 -11.534 1.00 77.12 82 GLU A O 1
ATOM 653 N N . GLU A 1 83 ? 4.043 -8.718 -12.099 1.00 82.12 83 GLU A N 1
ATOM 654 C CA . GLU A 1 83 ? 3.977 -9.947 -11.316 1.00 82.12 83 GLU A CA 1
ATOM 655 C C . GLU A 1 83 ? 4.004 -9.657 -9.813 1.00 82.12 83 GLU A C 1
ATOM 657 O O . GLU A 1 83 ? 3.232 -10.245 -9.054 1.00 82.12 83 GLU A O 1
ATOM 662 N N . TYR A 1 84 ? 4.835 -8.705 -9.375 1.00 84.50 84 TYR A N 1
ATOM 663 C CA . TYR A 1 84 ? 4.799 -8.175 -8.013 1.00 84.50 84 TYR A CA 1
ATOM 664 C C . TYR A 1 84 ? 3.414 -7.628 -7.666 1.00 84.50 84 TYR A C 1
ATOM 666 O O . TYR A 1 84 ? 2.865 -7.982 -6.623 1.00 84.50 84 TYR A O 1
ATOM 674 N N . ARG A 1 85 ? 2.849 -6.782 -8.535 1.00 78.00 85 ARG A N 1
ATOM 675 C CA . ARG A 1 85 ? 1.556 -6.130 -8.321 1.00 78.00 85 ARG A CA 1
ATOM 676 C C . ARG A 1 85 ? 0.449 -7.170 -8.210 1.00 78.00 85 ARG A C 1
ATOM 678 O O . ARG A 1 85 ? -0.281 -7.156 -7.225 1.00 78.00 85 ARG A O 1
ATOM 685 N N . ALA A 1 86 ? 0.384 -8.109 -9.150 1.00 80.88 86 ALA A N 1
ATOM 686 C CA . ALA A 1 86 ? -0.602 -9.184 -9.137 1.00 80.88 86 ALA A CA 1
ATOM 687 C C . ALA A 1 86 ? -0.469 -10.084 -7.893 1.00 80.88 86 ALA A C 1
ATOM 689 O O . ALA A 1 86 ? -1.470 -10.417 -7.254 1.00 80.88 86 ALA A O 1
ATOM 690 N N . ALA A 1 87 ? 0.758 -10.450 -7.505 1.00 83.50 87 ALA A N 1
ATOM 691 C CA . ALA A 1 87 ? 1.006 -11.260 -6.312 1.00 83.50 87 ALA A CA 1
ATOM 692 C C . ALA A 1 87 ? 0.635 -10.518 -5.018 1.00 83.50 87 ALA A C 1
ATOM 694 O O . ALA A 1 87 ? 0.051 -11.111 -4.107 1.00 83.50 87 ALA A O 1
ATOM 695 N N . PHE A 1 88 ? 0.943 -9.222 -4.942 1.00 84.06 88 PHE A N 1
ATOM 696 C CA . PHE A 1 88 ? 0.537 -8.368 -3.833 1.00 84.06 88 PHE A CA 1
ATOM 697 C C . PHE A 1 88 ? -0.988 -8.257 -3.746 1.00 84.06 88 PHE A C 1
ATOM 699 O O . PHE A 1 88 ? -1.533 -8.524 -2.681 1.00 84.06 88 PHE A O 1
ATOM 706 N N . GLU A 1 89 ? -1.670 -7.916 -4.844 1.00 82.19 89 GLU A N 1
ATOM 707 C CA . GLU A 1 89 ? -3.133 -7.779 -4.903 1.00 82.19 89 GLU A CA 1
ATOM 708 C C . GLU A 1 89 ? -3.831 -9.087 -4.498 1.00 82.19 89 GLU A C 1
ATOM 710 O O . GLU A 1 89 ? -4.757 -9.065 -3.687 1.00 82.19 89 GLU A O 1
ATOM 715 N N . THR A 1 90 ? -3.329 -10.232 -4.972 1.00 89.56 90 THR A N 1
ATOM 716 C CA . THR A 1 90 ? -3.845 -11.562 -4.607 1.00 89.56 90 THR A CA 1
ATOM 717 C C . THR A 1 90 ? -3.714 -11.833 -3.106 1.00 89.56 90 THR A C 1
ATOM 719 O O . THR A 1 90 ? -4.664 -12.285 -2.474 1.00 89.56 90 THR A O 1
ATOM 722 N N . CYS A 1 91 ? -2.551 -11.544 -2.513 1.00 88.50 91 CYS A N 1
ATOM 723 C CA . CYS A 1 91 ? -2.334 -11.724 -1.076 1.00 88.50 91 CYS A CA 1
ATOM 724 C C . CYS A 1 91 ? -3.174 -10.741 -0.246 1.00 88.50 91 CYS A C 1
ATOM 726 O O . CYS A 1 91 ? -3.807 -11.132 0.731 1.00 88.50 91 CYS A O 1
ATOM 728 N N . ALA A 1 92 ? -3.219 -9.473 -0.661 1.00 84.12 92 ALA A N 1
ATOM 729 C CA . ALA A 1 92 ? -3.965 -8.418 0.013 1.00 84.12 92 ALA A CA 1
ATOM 730 C C . ALA A 1 92 ? -5.476 -8.688 0.025 1.00 84.12 92 ALA A C 1
ATOM 732 O O . ALA A 1 92 ? -6.131 -8.364 1.012 1.00 84.12 92 ALA A O 1
ATOM 733 N N . ALA A 1 93 ? -6.020 -9.321 -1.021 1.00 87.12 93 ALA A N 1
ATOM 734 C CA . ALA A 1 93 ? -7.422 -9.735 -1.073 1.00 87.12 93 ALA A CA 1
ATOM 735 C C . ALA A 1 93 ? -7.795 -10.763 0.012 1.00 87.12 93 ALA A C 1
ATOM 737 O O . ALA A 1 93 ? -8.963 -10.863 0.378 1.00 87.12 93 ALA A O 1
ATOM 738 N N . GLY A 1 94 ? -6.814 -11.504 0.538 1.00 88.88 94 GLY A N 1
ATOM 739 C CA . GLY A 1 94 ? -6.998 -12.441 1.645 1.00 88.88 94 GLY A CA 1
ATOM 740 C C . GLY A 1 94 ? -6.880 -11.816 3.037 1.00 88.88 94 GLY A C 1
ATOM 741 O O . GLY A 1 94 ? -7.141 -12.513 4.009 1.00 88.88 94 GLY A O 1
ATOM 742 N N . VAL A 1 95 ? -6.494 -10.539 3.155 1.00 87.69 95 VAL A N 1
ATOM 743 C CA . VAL A 1 95 ? -6.387 -9.853 4.453 1.00 87.69 95 VAL A CA 1
ATOM 744 C C . VAL A 1 95 ? -7.773 -9.388 4.883 1.00 87.69 95 VAL A C 1
ATOM 746 O O . VAL A 1 95 ? -8.328 -8.442 4.318 1.00 87.69 95 VAL A O 1
ATOM 749 N N . THR A 1 96 ? -8.329 -10.043 5.898 1.00 88.50 96 THR A N 1
ATOM 750 C CA . THR A 1 96 ? -9.732 -9.856 6.301 1.00 88.50 96 THR A CA 1
ATOM 751 C C . THR A 1 96 ? -9.872 -9.120 7.639 1.00 88.50 96 THR A C 1
ATOM 753 O O . THR A 1 96 ? -8.972 -9.208 8.480 1.00 88.50 96 THR A O 1
ATOM 756 N N . PRO A 1 97 ? -10.975 -8.376 7.870 1.00 87.00 97 PRO A N 1
ATOM 757 C CA . PRO A 1 97 ? -11.227 -7.705 9.148 1.00 87.00 97 PRO A CA 1
ATOM 758 C C . PRO A 1 97 ? -11.173 -8.640 10.357 1.00 87.00 97 PRO A C 1
ATOM 760 O O . PRO A 1 97 ? -10.735 -8.221 11.420 1.00 87.00 97 PRO A O 1
ATOM 763 N N . GLU A 1 98 ? -11.540 -9.909 10.203 1.00 90.00 98 GLU A N 1
ATOM 764 C CA . GLU A 1 98 ? -11.467 -10.925 11.255 1.00 90.00 98 GLU A CA 1
ATOM 765 C C . GLU A 1 98 ? -10.031 -11.116 11.784 1.00 90.00 98 GLU A C 1
ATOM 767 O O . GLU A 1 98 ? -9.827 -11.432 12.956 1.00 90.00 98 GLU A O 1
ATOM 772 N N . GLU A 1 99 ? -9.013 -10.883 10.949 1.00 82.31 99 GLU A N 1
ATOM 773 C CA . GLU A 1 99 ? -7.608 -11.034 11.329 1.00 82.31 99 GLU A CA 1
ATOM 774 C C . GLU A 1 99 ? -7.027 -9.800 12.023 1.00 82.31 99 GLU A C 1
ATOM 776 O O . GLU A 1 99 ? -6.079 -9.936 12.809 1.00 82.31 99 GLU A O 1
ATOM 781 N N . TYR A 1 100 ? -7.537 -8.600 11.724 1.00 82.38 100 TYR A N 1
ATOM 782 C CA . TYR A 1 100 ? -6.952 -7.340 12.193 1.00 82.38 100 TYR A CA 1
ATOM 783 C C . TYR A 1 100 ? -7.864 -6.491 13.094 1.00 82.38 100 TYR A C 1
ATOM 785 O O . TYR A 1 100 ? -7.346 -5.648 13.819 1.00 82.38 100 TYR A O 1
ATOM 793 N N . GLY A 1 101 ? -9.173 -6.741 13.130 1.00 86.06 101 GLY A N 1
ATOM 794 C CA . GLY A 1 101 ? -10.141 -5.961 13.904 1.00 86.06 101 GLY A CA 1
ATOM 795 C C . GLY A 1 101 ? -10.079 -4.471 13.562 1.00 86.06 101 GLY A C 1
ATOM 796 O O . GLY A 1 101 ? -10.070 -4.100 12.390 1.00 86.06 101 GLY A O 1
ATOM 797 N N . ASP A 1 102 ? -9.962 -3.635 14.593 1.00 83.00 102 ASP A N 1
ATOM 798 C CA . ASP A 1 102 ? -9.783 -2.181 14.462 1.00 83.00 102 ASP A CA 1
ATOM 799 C C . ASP A 1 102 ? -8.300 -1.753 14.527 1.00 83.00 102 ASP A C 1
ATOM 801 O O . ASP A 1 102 ? -7.979 -0.565 14.540 1.00 83.00 102 ASP A O 1
ATOM 805 N N . ASP A 1 103 ? -7.365 -2.710 14.562 1.00 82.19 103 ASP A N 1
ATOM 806 C CA . ASP A 1 103 ? -5.929 -2.435 14.612 1.00 82.19 103 ASP A CA 1
ATOM 807 C C . ASP A 1 103 ? -5.374 -2.197 13.196 1.00 82.19 103 ASP A C 1
ATOM 809 O O . ASP A 1 103 ? -4.941 -3.105 12.471 1.00 82.19 103 ASP A O 1
ATOM 813 N N . TYR A 1 104 ? -5.368 -0.925 12.799 1.00 72.62 104 TYR A N 1
ATOM 814 C CA . TYR A 1 104 ? -4.820 -0.474 11.520 1.00 72.62 104 TYR A CA 1
ATOM 815 C C . TYR A 1 104 ? -3.323 -0.787 11.363 1.00 72.62 104 TYR A C 1
ATOM 817 O O . TYR A 1 104 ? -2.870 -1.054 10.244 1.00 72.62 104 TYR A O 1
ATOM 825 N N . CYS A 1 105 ? -2.564 -0.848 12.463 1.00 76.06 105 CYS A N 1
ATOM 826 C CA . CYS A 1 105 ? -1.160 -1.265 12.457 1.00 76.06 105 CYS A CA 1
ATOM 827 C C . CYS A 1 105 ? -1.019 -2.737 12.100 1.00 76.06 105 CYS A C 1
ATOM 829 O O . CYS A 1 105 ? -0.185 -3.093 11.261 1.00 76.06 105 CYS A O 1
ATOM 831 N N . LYS A 1 106 ? -1.875 -3.590 12.660 1.00 80.38 106 LYS A N 1
ATOM 832 C CA . LYS A 1 106 ? -1.925 -5.013 12.323 1.00 80.38 106 LYS A CA 1
ATOM 833 C C . LYS A 1 106 ? -2.301 -5.219 10.859 1.00 80.38 106 LYS A C 1
ATOM 835 O O . LYS A 1 106 ? -1.650 -6.007 10.170 1.00 80.38 106 LYS A O 1
ATOM 840 N N . LYS A 1 107 ? -3.265 -4.452 10.344 1.00 83.69 107 LYS A N 1
ATOM 841 C CA . LYS A 1 107 ? -3.626 -4.460 8.919 1.00 83.69 107 LYS A CA 1
ATOM 842 C C . LYS A 1 107 ? -2.460 -4.042 8.019 1.00 83.69 107 LYS A C 1
ATOM 844 O O . LYS A 1 107 ? -2.124 -4.755 7.073 1.00 83.69 107 LYS A O 1
ATOM 849 N N . SER A 1 108 ? -1.814 -2.916 8.322 1.00 77.44 108 SER A N 1
ATOM 850 C CA . SER A 1 108 ? -0.659 -2.418 7.565 1.00 77.44 108 SER A CA 1
ATOM 851 C C . SER A 1 108 ? 0.500 -3.405 7.584 1.00 77.44 108 SER A C 1
ATOM 853 O O . SER A 1 108 ? 1.096 -3.673 6.543 1.00 77.44 108 SER A O 1
ATOM 855 N N . PHE A 1 109 ? 0.778 -4.027 8.732 1.00 76.50 109 PHE A N 1
ATOM 856 C CA . PHE A 1 109 ? 1.800 -5.060 8.833 1.00 76.50 109 PHE A CA 1
ATOM 857 C C . PHE A 1 109 ? 1.485 -6.265 7.936 1.00 76.50 109 PHE A C 1
ATOM 859 O O . PHE A 1 109 ? 2.366 -6.729 7.214 1.00 76.50 109 PHE A O 1
ATOM 866 N N . ARG A 1 110 ? 0.229 -6.734 7.892 1.00 83.75 110 ARG A N 1
ATOM 867 C CA . ARG A 1 110 ? -0.182 -7.814 6.976 1.00 83.75 110 ARG A CA 1
ATOM 868 C C . ARG A 1 110 ? 0.017 -7.428 5.510 1.00 83.75 110 ARG A C 1
ATOM 870 O O . ARG A 1 110 ? 0.666 -8.170 4.771 1.00 83.75 110 ARG A O 1
ATOM 877 N N . LEU A 1 111 ? -0.432 -6.242 5.104 1.00 82.56 111 LEU A N 1
ATOM 878 C CA . LEU A 1 111 ? -0.228 -5.744 3.739 1.00 82.56 111 LEU A CA 1
ATOM 879 C C . LEU A 1 111 ? 1.263 -5.580 3.403 1.00 82.56 111 LEU A C 1
ATOM 881 O O . LEU A 1 111 ? 1.701 -5.946 2.312 1.00 82.56 111 LEU A O 1
ATOM 885 N N . PHE A 1 112 ? 2.072 -5.115 4.353 1.00 79.69 112 PHE A N 1
ATOM 886 C CA . PHE A 1 112 ? 3.521 -5.057 4.200 1.00 79.69 112 PHE A CA 1
ATOM 887 C C . PHE A 1 112 ? 4.123 -6.450 3.996 1.00 79.69 112 PHE A C 1
ATOM 889 O O . PHE A 1 112 ? 4.952 -6.618 3.106 1.00 79.69 112 PHE A O 1
ATOM 896 N N . THR A 1 113 ? 3.694 -7.470 4.748 1.00 82.56 113 THR A N 1
ATOM 897 C CA . THR A 1 113 ? 4.196 -8.840 4.548 1.00 82.56 113 THR A CA 1
ATOM 898 C C . THR A 1 113 ? 3.835 -9.405 3.173 1.00 82.56 113 THR A C 1
ATOM 900 O O . THR A 1 113 ? 4.695 -10.023 2.542 1.00 82.56 113 THR A O 1
ATOM 903 N N . CYS A 1 114 ? 2.630 -9.123 2.662 1.00 82.94 114 CYS A N 1
ATOM 904 C CA . CYS A 1 114 ? 2.247 -9.435 1.282 1.00 82.94 114 CYS A CA 1
ATOM 905 C C . CYS A 1 114 ? 3.179 -8.752 0.274 1.00 82.94 114 CYS A C 1
ATOM 907 O O . CYS A 1 114 ? 3.729 -9.405 -0.614 1.00 82.94 114 CYS A O 1
ATOM 909 N N . SER A 1 115 ? 3.402 -7.445 0.444 1.00 82.44 115 SER A N 1
ATOM 910 C CA . SER A 1 115 ? 4.289 -6.656 -0.415 1.00 82.44 115 SER A CA 1
ATOM 911 C C . SER A 1 115 ? 5.721 -7.195 -0.377 1.00 82.44 115 SER A C 1
ATOM 913 O O . SER A 1 115 ? 6.327 -7.430 -1.417 1.00 82.44 115 SER A O 1
ATOM 915 N N . TRP A 1 116 ? 6.252 -7.500 0.807 1.00 78.31 116 TRP A N 1
ATOM 916 C CA . TRP A 1 116 ? 7.599 -8.041 0.970 1.00 78.31 116 TRP A CA 1
ATOM 917 C C . TRP A 1 116 ? 7.759 -9.431 0.346 1.00 78.31 116 TRP A C 1
ATOM 919 O O . TRP A 1 116 ? 8.780 -9.718 -0.282 1.00 78.31 116 TRP A O 1
ATOM 929 N N . ALA A 1 117 ? 6.763 -10.306 0.490 1.00 83.75 117 ALA A N 1
ATOM 930 C CA . ALA A 1 117 ? 6.773 -11.624 -0.138 1.00 83.75 117 ALA A CA 1
ATOM 931 C C . ALA A 1 117 ? 6.761 -11.518 -1.671 1.00 83.75 117 ALA A C 1
ATOM 933 O O . ALA A 1 117 ? 7.599 -12.139 -2.327 1.00 83.75 117 ALA A O 1
ATOM 934 N N . ALA A 1 118 ? 5.877 -10.684 -2.228 1.00 83.19 118 ALA A N 1
ATOM 935 C CA . ALA A 1 118 ? 5.818 -10.419 -3.662 1.00 83.19 118 ALA A CA 1
ATOM 936 C C . ALA A 1 118 ? 7.128 -9.800 -4.172 1.00 83.19 118 ALA A C 1
ATOM 938 O O . ALA A 1 118 ? 7.672 -10.233 -5.187 1.00 83.19 118 ALA A O 1
ATOM 939 N N . TRP A 1 119 ? 7.682 -8.837 -3.432 1.00 80.88 119 TRP A N 1
ATOM 940 C CA . TRP A 1 119 ? 8.926 -8.162 -3.786 1.00 80.88 119 TRP A CA 1
ATOM 941 C C . TRP A 1 119 ? 10.097 -9.140 -3.812 1.00 80.88 119 TRP A C 1
ATOM 943 O O . TRP A 1 119 ? 10.843 -9.178 -4.784 1.00 80.88 119 TRP A O 1
ATOM 953 N N . ARG A 1 120 ? 10.234 -10.004 -2.799 1.00 83.75 120 ARG A N 1
ATOM 954 C CA . ARG 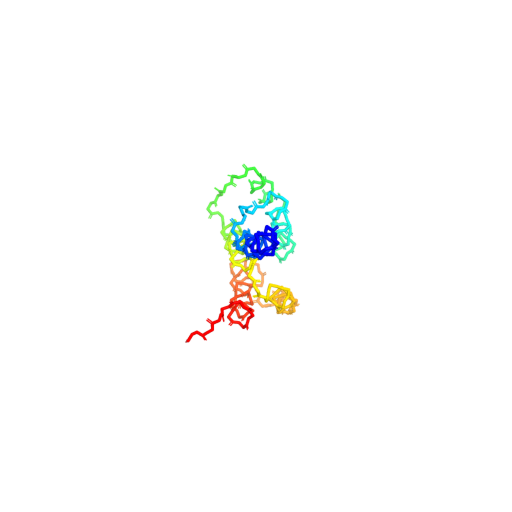A 1 120 ? 11.290 -11.027 -2.786 1.00 83.75 120 ARG A CA 1
ATOM 955 C C . ARG A 1 120 ? 11.195 -12.007 -3.951 1.00 83.75 120 ARG A C 1
ATOM 957 O O . ARG A 1 120 ? 12.221 -12.512 -4.379 1.00 83.75 120 ARG A O 1
ATOM 964 N N . LYS A 1 121 ? 9.981 -12.300 -4.417 1.00 85.31 121 LYS A N 1
ATOM 965 C CA . LYS A 1 121 ? 9.744 -13.296 -5.462 1.00 85.31 121 LYS A CA 1
ATOM 966 C C . LYS A 1 121 ? 9.917 -12.736 -6.872 1.00 85.31 121 LYS A C 1
ATOM 968 O O . LYS A 1 121 ? 10.412 -13.444 -7.740 1.00 85.31 121 LYS A O 1
ATOM 973 N N . HIS A 1 122 ? 9.487 -11.497 -7.094 1.00 83.50 122 HIS A N 1
ATOM 974 C CA . HIS A 1 122 ? 9.360 -10.935 -8.440 1.00 83.50 122 HIS A CA 1
ATOM 975 C C . HIS A 1 122 ? 10.302 -9.761 -8.708 1.00 83.50 122 HIS A C 1
ATOM 977 O O . HIS A 1 122 ? 10.558 -9.454 -9.861 1.00 83.50 122 HIS A O 1
ATOM 983 N N . ILE A 1 123 ? 10.849 -9.134 -7.663 1.00 77.81 123 ILE A N 1
ATOM 984 C CA . ILE A 1 123 ? 11.667 -7.921 -7.784 1.00 77.81 123 ILE A CA 1
ATOM 985 C C . ILE A 1 123 ? 13.100 -8.137 -7.294 1.00 77.81 123 ILE A C 1
ATOM 987 O O . ILE A 1 123 ? 14.055 -7.716 -7.948 1.00 77.81 123 ILE A O 1
ATOM 991 N N . LYS A 1 124 ? 13.280 -8.759 -6.123 1.00 77.38 124 LYS A N 1
ATOM 992 C CA . LYS A 1 124 ? 14.605 -9.074 -5.588 1.00 77.38 124 LYS A CA 1
ATOM 993 C C . LYS A 1 124 ? 15.180 -10.248 -6.375 1.00 77.38 124 LYS A C 1
ATOM 995 O O . LYS A 1 124 ? 14.807 -11.392 -6.139 1.00 77.38 124 LYS A O 1
ATOM 1000 N N . LYS A 1 125 ? 16.125 -9.972 -7.270 1.00 64.88 1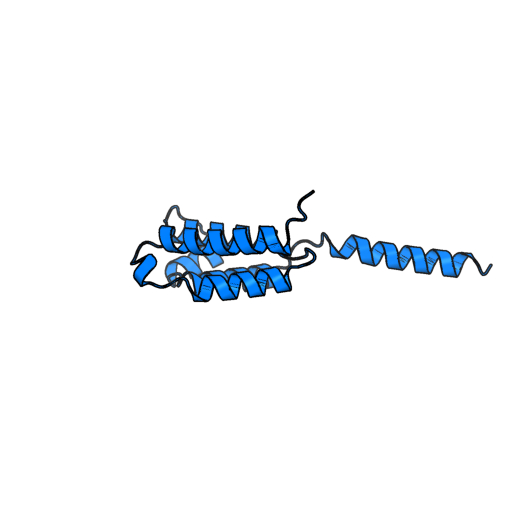25 LYS A N 1
ATOM 1001 C CA . LYS A 1 125 ? 17.008 -11.011 -7.807 1.00 64.88 125 LYS A CA 1
ATOM 1002 C C . LYS A 1 125 ? 17.876 -11.484 -6.632 1.00 64.88 125 LYS A C 1
ATOM 1004 O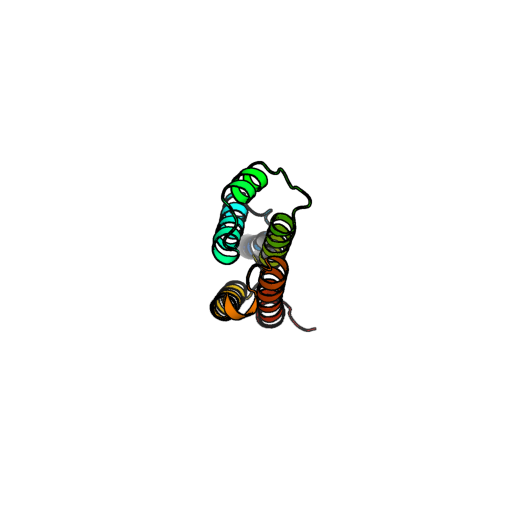 O . LYS A 1 125 ? 18.554 -10.671 -6.007 1.00 64.88 125 LYS A O 1
ATOM 1009 N N . VAL A 1 126 ? 17.718 -12.742 -6.222 1.00 54.56 126 VAL A N 1
ATOM 1010 C CA . VAL A 1 126 ? 18.580 -13.353 -5.203 1.00 54.56 126 VAL A CA 1
ATOM 1011 C C .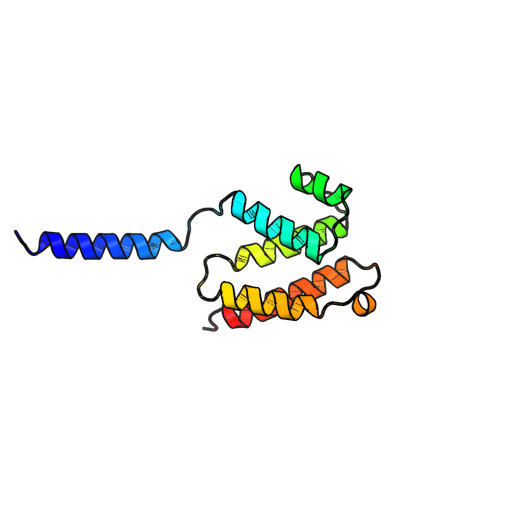 VAL A 1 126 ? 19.910 -13.615 -5.901 1.00 54.56 126 VAL A C 1
ATOM 1013 O O . VAL A 1 126 ? 19.949 -14.436 -6.813 1.00 54.56 126 VAL A O 1
ATOM 1016 N N . GLU A 1 127 ? 20.928 -12.832 -5.551 1.00 41.97 127 GLU A N 1
ATOM 1017 C CA . GLU A 1 127 ? 22.327 -13.095 -5.913 1.00 41.97 127 GLU A CA 1
ATOM 1018 C C . GLU A 1 127 ? 22.873 -14.290 -5.127 1.00 41.97 127 GLU A C 1
ATOM 1020 O O . GLU A 1 127 ? 22.505 -14.423 -3.932 1.00 41.97 127 GLU A O 1
#

InterPro domains:
  IPR036728 Pheromone/general odorant binding protein superfamily [SSF47565] (26-123)

Sequence (127 aa):
MKCYAIALLIFASIISLTLGASLPRSEDDWVKIRRTCYNLLRASPEVRERVDRKQYDDEPETHCLIRMEAAAALAKGKDGFEEYRAAFETCAAGVTPEEYGDDYCKKSFRLFTCSWAAWRKHIKKVE

Organism: Culex pipiens pipiens (NCBI:txid38569)

Radius of gyration: 19.23 Å; chains: 1; bounding box: 42×32×59 Å

Foldseek 3Di:
DPVVVVVVVVVVVVVVVVVLQDDDDDPVNLVVQLVVLCVLLVQDPVLSVCVVVVNADPDLSSVLSVLSSVLLVVLPSAFQNVQLVVQLVVQSVPQDCVQQPPNSNSSSVSSSVSSVVSCVVRPDDDD

pLDDT: mean 73.51, std 13.19, range [41.97, 90.0]